Protein AF-A0A3N5BG30-F1 (afdb_monomer)

Foldseek 3Di:
DDFQPCVVVQLQLVVDPDVVVVVVLCVPQGVHPVVQFPQSVCCVVPVDGDDNQAGRNGDGVVPPPD

Solvent-accessible surface area (backbone atoms only — not comparable to full-atom values): 4012 Å² total; per-residue (Å²): 131,64,64,41,91,52,59,96,76,46,73,59,68,82,69,49,93,42,69,68,62,42,49,52,50,38,51,56,23,38,60,41,53,34,82,71,16,42,40,50,48,43,24,72,75,66,76,41,85,50,63,85,52,51,38,50,89,61,51,50,60,91,68,74,79,129

Radius of gyration: 11.41 Å; Cα contacts (8 Å, |Δi|>4): 70; chains: 1; bounding box: 28×28×26 Å

Structure (mmCIF, N/CA/C/O backbone):
data_AF-A0A3N5BG30-F1
#
_entry.id   AF-A0A3N5BG30-F1
#
loop_
_atom_site.group_PDB
_atom_site.id
_atom_site.type_symbol
_atom_site.label_atom_id
_atom_site.label_alt_id
_atom_site.label_comp_id
_atom_site.label_asym_id
_atom_site.label_entity_id
_atom_site.label_seq_id
_atom_site.pdbx_PDB_ins_code
_atom_site.Cartn_x
_atom_site.Cartn_y
_atom_site.Cartn_z
_atom_site.occupancy
_atom_site.B_iso_or_equiv
_atom_site.auth_seq_id
_atom_site.auth_comp_id
_atom_site.auth_asym_id
_atom_site.auth_atom_id
_atom_site.pdbx_PDB_model_num
ATOM 1 N N . MET A 1 1 ? -14.090 8.898 -11.889 1.00 51.28 1 MET A N 1
ATOM 2 C CA . MET A 1 1 ? -12.904 8.148 -11.417 1.00 51.28 1 MET A CA 1
ATOM 3 C C . MET A 1 1 ? -12.623 8.615 -10.009 1.00 51.28 1 MET A C 1
ATOM 5 O O . MET A 1 1 ? -12.461 9.812 -9.818 1.00 51.28 1 MET A O 1
ATOM 9 N N . ALA A 1 2 ? -12.694 7.723 -9.027 1.00 65.81 2 ALA A N 1
ATOM 10 C CA . ALA A 1 2 ? -12.503 8.105 -7.638 1.00 65.81 2 ALA A CA 1
ATOM 11 C C . ALA A 1 2 ? -11.007 8.001 -7.311 1.00 65.81 2 ALA A C 1
ATOM 13 O O . ALA A 1 2 ? -10.415 6.930 -7.407 1.00 65.81 2 ALA A O 1
ATOM 14 N N . THR A 1 3 ? -10.391 9.136 -6.999 1.00 76.62 3 THR A N 1
ATOM 15 C CA . THR A 1 3 ? -8.982 9.208 -6.606 1.00 76.62 3 THR A CA 1
ATOM 1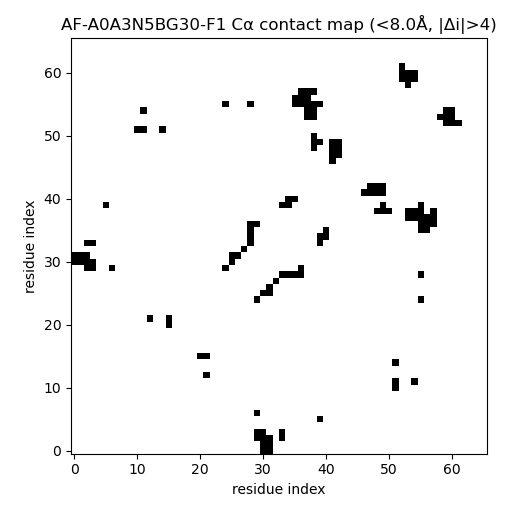6 C C . THR A 1 3 ? -8.899 9.044 -5.097 1.00 76.62 3 THR A C 1
ATOM 18 O O . THR A 1 3 ? -9.666 9.670 -4.369 1.00 76.62 3 THR A O 1
ATOM 21 N N . CYS A 1 4 ? -7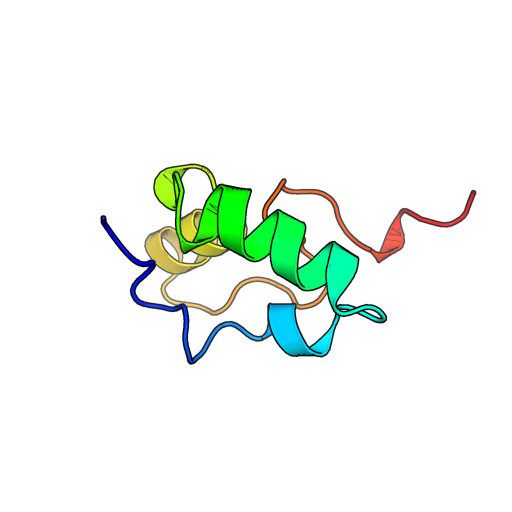.969 8.215 -4.619 1.00 85.38 4 CYS A N 1
ATOM 22 C CA . CYS A 1 4 ? -7.703 8.090 -3.187 1.00 85.38 4 CYS A CA 1
ATOM 23 C C . CYS A 1 4 ? -7.459 9.474 -2.552 1.00 85.38 4 CYS A C 1
ATOM 25 O O . CYS A 1 4 ? -6.575 10.205 -2.993 1.00 85.38 4 CYS A O 1
ATOM 27 N N . GLU A 1 5 ? -8.177 9.808 -1.479 1.00 85.81 5 GLU A N 1
ATOM 28 C CA . GLU A 1 5 ? -8.046 11.090 -0.758 1.00 85.81 5 GLU A CA 1
ATOM 29 C C . GLU A 1 5 ? -6.623 11.344 -0.225 1.00 85.81 5 GLU A C 1
ATOM 31 O O . GLU A 1 5 ? -6.186 12.480 -0.057 1.00 85.81 5 GLU A O 1
ATOM 36 N N . PHE A 1 6 ? -5.868 10.270 0.018 1.00 85.88 6 PHE A N 1
ATOM 37 C CA . PHE A 1 6 ? -4.497 10.345 0.511 1.00 85.88 6 PHE A CA 1
ATOM 38 C C . PHE A 1 6 ? -3.461 10.318 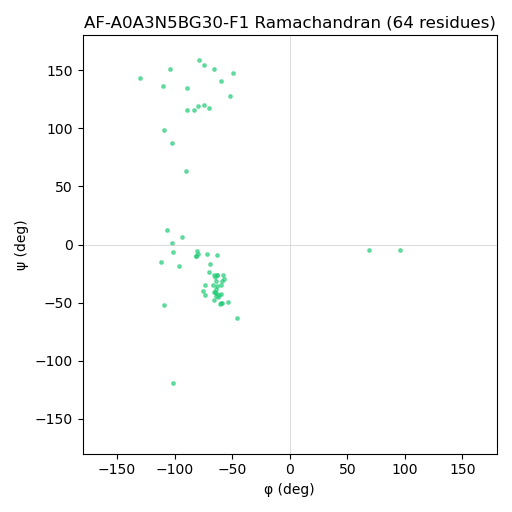-0.602 1.00 85.88 6 PHE A C 1
ATOM 40 O O . PHE A 1 6 ? -2.282 10.221 -0.274 1.00 85.88 6 PHE A O 1
ATOM 47 N N . TYR A 1 7 ? -3.869 10.369 -1.875 1.00 85.19 7 TYR A N 1
ATOM 48 C CA . TYR A 1 7 ? -2.981 10.264 -3.030 1.00 85.19 7 TYR A CA 1
ATOM 49 C C . TYR A 1 7 ? -1.745 11.148 -2.854 1.00 85.19 7 TYR A C 1
ATOM 51 O O . TYR A 1 7 ? -0.653 10.627 -2.669 1.00 85.19 7 TYR A O 1
ATOM 59 N N . GLU A 1 8 ? -1.910 12.463 -2.761 1.00 83.62 8 GLU A N 1
ATOM 60 C CA . GLU A 1 8 ? -0.788 13.411 -2.702 1.00 83.62 8 GLU A CA 1
ATOM 61 C C . GLU A 1 8 ? 0.103 13.252 -1.458 1.00 83.62 8 GLU A C 1
ATOM 63 O O . GLU A 1 8 ? 1.288 13.569 -1.492 1.00 83.62 8 GLU A O 1
ATOM 68 N N . LYS A 1 9 ? -0.449 12.725 -0.357 1.00 83.44 9 LYS A N 1
ATOM 69 C CA . LYS A 1 9 ? 0.235 12.594 0.942 1.00 83.44 9 LYS A CA 1
ATOM 70 C C . LYS A 1 9 ? 0.634 11.151 1.268 1.00 83.44 9 LYS A C 1
ATOM 72 O O . LYS A 1 9 ? 0.938 10.850 2.424 1.00 83.44 9 LYS A O 1
ATOM 77 N N . CYS A 1 10 ? 0.572 10.227 0.307 1.00 86.88 10 CYS A N 1
ATOM 78 C CA . CYS A 1 10 ? 0.866 8.820 0.561 1.00 86.88 10 CYS A CA 1
ATOM 79 C C . CYS A 1 10 ? 2.384 8.573 0.502 1.00 86.88 10 CYS A C 1
ATOM 81 O O . CYS A 1 10 ? 2.974 8.676 -0.574 1.00 86.88 10 CYS A O 1
ATOM 83 N N . PRO A 1 11 ? 3.039 8.167 1.608 1.00 85.44 11 PRO A N 1
ATOM 84 C CA . PRO A 1 11 ? 4.501 8.066 1.644 1.00 85.44 11 PRO A CA 1
ATOM 85 C C . PRO A 1 11 ? 5.063 6.892 0.825 1.00 85.44 11 PRO A C 1
ATOM 87 O O . PRO A 1 11 ? 6.272 6.802 0.628 1.00 85.44 11 PRO A O 1
ATOM 90 N N . ILE A 1 12 ? 4.203 6.004 0.310 1.00 84.56 12 ILE A N 1
ATOM 91 C CA . ILE A 1 12 ? 4.614 4.844 -0.493 1.00 84.56 12 ILE A CA 1
ATOM 92 C C . ILE A 1 12 ? 5.292 5.240 -1.805 1.00 84.56 12 ILE A C 1
ATOM 94 O O . ILE A 1 12 ? 6.131 4.501 -2.308 1.00 84.56 12 ILE A O 1
ATOM 98 N N . TYR A 1 13 ? 4.983 6.422 -2.345 1.00 82.94 13 TYR A N 1
ATOM 99 C CA . TYR A 1 13 ? 5.586 6.878 -3.596 1.00 82.94 13 TYR A CA 1
ATOM 100 C C . TYR A 1 13 ? 7.085 7.110 -3.498 1.00 82.94 13 TYR A C 1
ATOM 102 O O . TYR A 1 13 ? 7.780 6.912 -4.489 1.00 82.94 13 TYR A O 1
ATOM 110 N N . ASN A 1 14 ? 7.577 7.441 -2.305 1.00 83.06 14 ASN A N 1
ATOM 111 C CA . ASN A 1 14 ? 8.998 7.656 -2.055 1.00 83.06 14 ASN A CA 1
ATOM 112 C C . ASN A 1 14 ? 9.769 6.334 -1.887 1.00 83.06 14 ASN A C 1
ATOM 114 O O . ASN A 1 14 ? 10.990 6.351 -1.792 1.00 83.06 14 ASN A O 1
ATOM 118 N N . ARG A 1 15 ? 9.074 5.187 -1.824 1.00 82.56 15 ARG A N 1
ATOM 119 C CA . ARG A 1 15 ? 9.683 3.856 -1.644 1.00 82.56 15 ARG A CA 1
ATOM 120 C C . ARG A 1 15 ? 9.907 3.113 -2.956 1.00 82.56 15 ARG A C 1
ATOM 122 O O . ARG A 1 15 ? 10.690 2.165 -2.996 1.00 82.56 15 ARG A O 1
ATOM 129 N N . PHE A 1 16 ? 9.229 3.509 -4.029 1.00 83.31 16 PHE A N 1
ATOM 130 C CA . PHE A 1 16 ? 9.406 2.859 -5.321 1.00 83.31 16 PHE A CA 1
ATOM 131 C C . PHE A 1 16 ? 10.737 3.274 -5.948 1.00 83.31 16 PHE A C 1
ATOM 133 O O . PHE A 1 16 ? 10.955 4.445 -6.237 1.00 83.31 16 PHE A O 1
ATOM 140 N N . LYS A 1 17 ? 11.609 2.291 -6.201 1.00 83.19 17 LYS A N 1
ATOM 141 C CA . LYS A 1 17 ? 12.895 2.501 -6.888 1.00 83.19 17 LYS A CA 1
ATOM 142 C C . LYS A 1 17 ? 12.735 2.824 -8.375 1.00 83.19 17 LYS A C 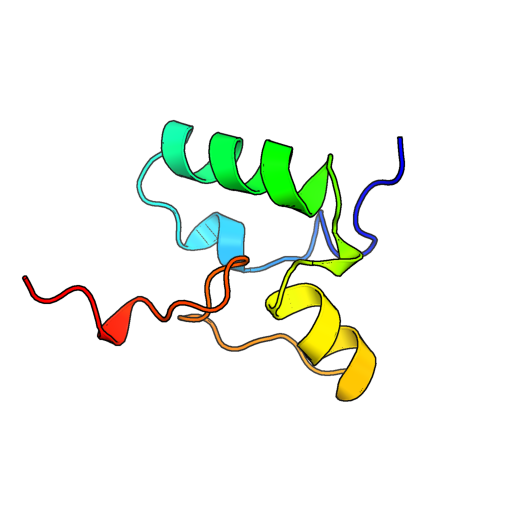1
ATOM 144 O O . LYS A 1 17 ? 13.636 3.395 -8.974 1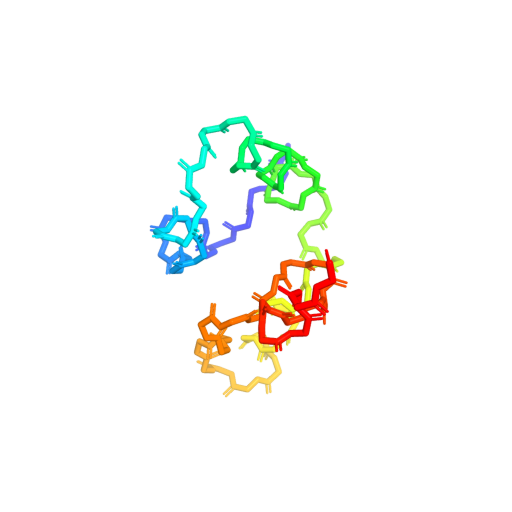.00 83.19 17 LYS A O 1
ATOM 149 N N . THR A 1 18 ? 11.614 2.426 -8.976 1.00 87.00 18 THR A N 1
ATOM 150 C CA . THR A 1 18 ? 11.333 2.642 -10.397 1.00 87.00 18 THR A CA 1
ATOM 151 C C . THR A 1 18 ? 9.957 3.261 -10.591 1.00 87.00 18 THR A C 1
ATOM 153 O O . THR A 1 18 ? 8.985 2.910 -9.912 1.00 87.00 18 THR A O 1
ATOM 156 N N . GLU A 1 19 ? 9.856 4.157 -11.573 1.00 87.81 19 GLU A N 1
ATOM 157 C CA . GLU A 1 19 ? 8.583 4.777 -11.945 1.00 87.81 19 GLU A CA 1
ATOM 158 C C . GLU A 1 19 ? 7.583 3.757 -12.490 1.00 87.81 19 GLU A C 1
ATOM 160 O O . GLU A 1 19 ? 6.383 3.880 -12.259 1.00 87.81 19 GLU A O 1
ATOM 165 N N . MET A 1 20 ? 8.065 2.702 -13.153 1.00 88.88 20 MET A N 1
ATOM 166 C CA . MET A 1 20 ? 7.213 1.627 -13.656 1.00 88.88 20 MET A CA 1
ATOM 167 C C . MET A 1 20 ? 6.439 0.951 -12.520 1.00 88.88 20 MET A C 1
ATOM 169 O O . MET A 1 20 ? 5.214 0.847 -12.590 1.00 88.88 20 MET A O 1
ATOM 173 N N . LEU A 1 21 ? 7.130 0.550 -11.446 1.00 85.75 21 LEU A N 1
ATOM 174 C CA . LEU A 1 21 ? 6.489 -0.096 -10.302 1.00 85.75 21 LEU A CA 1
ATOM 175 C C . LEU A 1 21 ? 5.519 0.866 -9.608 1.00 85.75 21 LEU A C 1
ATOM 177 O O . LEU A 1 21 ? 4.376 0.498 -9.337 1.00 85.75 21 LEU A O 1
ATOM 181 N N . LYS A 1 22 ? 5.935 2.123 -9.410 1.00 88.00 22 LYS A N 1
ATOM 182 C CA . LYS A 1 22 ? 5.075 3.189 -8.878 1.00 88.00 22 LYS A CA 1
ATOM 183 C C . LYS A 1 22 ? 3.778 3.327 -9.682 1.00 88.00 22 LYS A C 1
ATOM 185 O O . LYS A 1 22 ? 2.695 3.327 -9.101 1.00 88.00 22 LYS A O 1
ATOM 190 N N . ASN A 1 23 ? 3.877 3.396 -11.007 1.00 89.62 23 ASN A N 1
ATOM 191 C CA . ASN A 1 23 ? 2.737 3.583 -11.900 1.00 89.62 23 ASN A CA 1
ATOM 192 C C . ASN A 1 23 ? 1.781 2.383 -11.902 1.00 89.62 23 ASN A C 1
ATOM 194 O O . ASN A 1 23 ? 0.570 2.587 -11.982 1.00 89.62 23 ASN A O 1
ATOM 198 N N . ILE A 1 24 ? 2.291 1.153 -11.766 1.00 89.81 24 ILE A N 1
ATOM 199 C CA . ILE A 1 24 ? 1.456 -0.051 -11.627 1.00 89.81 24 ILE A CA 1
ATOM 200 C C . ILE A 1 24 ? 0.584 0.058 -10.371 1.00 89.81 24 ILE A C 1
ATOM 202 O O . ILE A 1 24 ? -0.638 -0.057 -10.461 1.00 89.81 24 ILE A O 1
ATOM 206 N N . TYR A 1 25 ? 1.183 0.365 -9.216 1.00 89.00 25 TYR A N 1
ATOM 207 C CA . TYR A 1 25 ? 0.433 0.514 -7.966 1.00 89.00 25 TYR A CA 1
ATOM 208 C C . TYR A 1 25 ? -0.541 1.696 -7.997 1.00 89.00 25 TYR A C 1
ATOM 210 O O . TYR A 1 25 ? -1.673 1.562 -7.528 1.00 89.00 25 TYR A O 1
ATOM 218 N N . ILE A 1 26 ? -0.136 2.835 -8.572 1.00 88.44 26 ILE A N 1
ATOM 219 C CA . ILE A 1 26 ? -1.020 3.997 -8.735 1.00 88.44 26 ILE A CA 1
ATOM 220 C C . ILE A 1 26 ? -2.243 3.618 -9.567 1.00 88.44 26 ILE A C 1
ATOM 222 O O . ILE A 1 26 ? -3.366 3.852 -9.131 1.00 88.44 26 ILE A O 1
ATOM 226 N N . ARG A 1 27 ? -2.050 2.995 -10.733 1.00 90.56 27 ARG A N 1
ATOM 227 C CA . ARG A 1 27 ? -3.167 2.609 -11.604 1.00 90.56 27 ARG A CA 1
ATOM 228 C C . ARG A 1 27 ? -4.072 1.570 -10.955 1.00 90.56 27 ARG A C 1
ATOM 230 O O . ARG A 1 27 ? -5.286 1.684 -11.062 1.00 90.56 27 ARG A O 1
ATOM 237 N N . GLN A 1 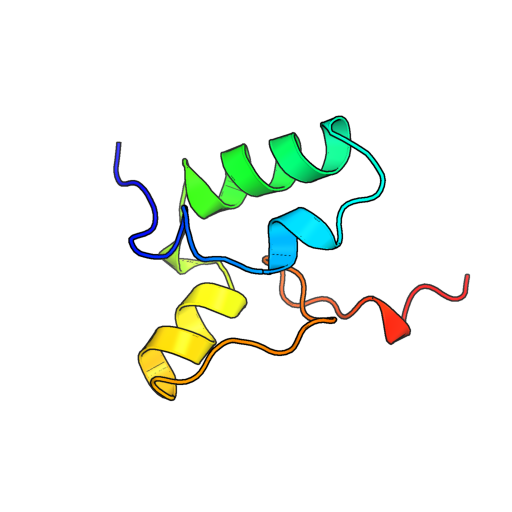28 ? -3.496 0.580 -10.278 1.00 90.19 28 GLN A N 1
ATOM 238 C CA . GLN A 1 28 ? -4.256 -0.530 -9.707 1.00 90.19 28 GLN A CA 1
ATOM 239 C C . GLN A 1 28 ? -5.061 -0.120 -8.468 1.00 90.19 28 GLN A C 1
ATOM 241 O O . GLN A 1 28 ? -6.224 -0.498 -8.336 1.00 90.19 28 GLN A O 1
ATOM 246 N N . TYR A 1 29 ? -4.457 0.665 -7.574 1.00 91.44 29 TYR A N 1
ATOM 247 C CA . TYR A 1 29 ? -5.056 1.007 -6.285 1.00 91.44 29 TYR A CA 1
ATOM 248 C C . TYR A 1 29 ? -5.497 2.463 -6.225 1.00 91.44 29 TYR A C 1
ATOM 250 O O . TYR A 1 29 ? -6.634 2.744 -5.886 1.00 91.44 29 TYR A O 1
ATOM 258 N N . CYS A 1 30 ? -4.627 3.417 -6.542 1.00 88.50 30 CYS A N 1
ATOM 259 C CA . CYS A 1 30 ? -4.910 4.828 -6.277 1.00 88.50 30 CYS A CA 1
ATOM 260 C C . CYS A 1 30 ? -5.912 5.463 -7.250 1.00 88.50 30 CYS A C 1
ATOM 262 O O . CYS A 1 30 ? -6.740 6.265 -6.820 1.00 88.50 30 CYS A O 1
ATOM 264 N N . SER A 1 31 ? -5.811 5.116 -8.533 1.00 86.12 31 SER A N 1
ATOM 265 C CA . SER A 1 31 ? -6.723 5.525 -9.611 1.00 86.12 31 SER A CA 1
ATOM 266 C C . SER A 1 31 ? -7.719 4.423 -9.995 1.00 86.12 31 SER A C 1
ATOM 268 O O . SER A 1 31 ? -8.592 4.658 -10.829 1.00 86.12 31 SER A O 1
ATOM 270 N N . GLY A 1 32 ? -7.557 3.230 -9.418 1.00 87.38 32 GLY A N 1
ATOM 271 C CA . GLY A 1 32 ? -8.453 2.089 -9.554 1.00 87.38 32 GLY A CA 1
ATOM 272 C C . GLY A 1 32 ? -9.342 1.951 -8.322 1.00 87.38 32 GLY A C 1
ATOM 273 O O . GLY A 1 32 ? -10.105 2.853 -7.986 1.00 87.38 32 GLY A O 1
ATOM 274 N N . ASP A 1 33 ? -9.230 0.815 -7.637 1.00 90.69 33 ASP A N 1
ATOM 275 C CA . ASP A 1 33 ? -10.022 0.517 -6.443 1.00 90.69 33 ASP A CA 1
ATOM 276 C C . ASP A 1 33 ? -9.186 0.726 -5.171 1.00 90.69 33 ASP A C 1
ATOM 278 O O . ASP A 1 33 ? -8.543 -0.190 -4.645 1.00 90.69 33 ASP A O 1
ATOM 282 N N . PHE A 1 34 ? -9.182 1.961 -4.663 1.00 90.31 34 PHE A N 1
ATOM 283 C CA . PHE A 1 34 ? -8.402 2.311 -3.472 1.00 90.31 34 PHE A CA 1
ATOM 284 C C . PHE A 1 34 ? -8.959 1.677 -2.199 1.00 90.31 34 PHE A C 1
ATOM 286 O O . PHE A 1 34 ? -8.227 1.570 -1.215 1.00 90.31 34 PHE A O 1
ATOM 293 N N . THR A 1 35 ? -10.208 1.201 -2.201 1.00 90.50 35 THR A N 1
ATOM 294 C CA . THR A 1 35 ? -10.793 0.516 -1.039 1.00 90.50 35 THR A CA 1
ATOM 295 C C . THR A 1 35 ? -10.077 -0.804 -0.751 1.00 90.50 35 THR A C 1
ATOM 297 O O . THR A 1 35 ? -9.963 -1.216 0.404 1.00 90.50 35 THR A O 1
ATOM 300 N N . LYS A 1 36 ? -9.478 -1.420 -1.780 1.00 91.81 36 LYS A N 1
ATOM 301 C CA . LYS A 1 36 ? -8.649 -2.629 -1.667 1.00 91.81 36 LYS A CA 1
ATOM 302 C C . LYS A 1 36 ? -7.212 -2.355 -1.222 1.00 91.81 36 LYS A C 1
ATOM 304 O O . LYS A 1 36 ? -6.496 -3.295 -0.889 1.00 91.81 36 LYS A O 1
ATOM 309 N N . CYS A 1 37 ? -6.782 -1.094 -1.183 1.00 93.25 37 CYS A N 1
ATOM 310 C CA . CYS A 1 37 ? -5.445 -0.733 -0.725 1.00 93.25 37 CYS A CA 1
ATOM 311 C C . CYS A 1 37 ? -5.326 -0.952 0.788 1.00 93.25 37 CYS A C 1
ATOM 313 O O . CYS A 1 37 ? -5.973 -0.262 1.579 1.00 93.25 37 CYS A O 1
ATOM 315 N N . GLN A 1 38 ? -4.441 -1.852 1.214 1.00 93.19 38 GLN A N 1
ATOM 316 C CA . GLN A 1 38 ? -4.225 -2.129 2.640 1.00 93.19 38 GLN A CA 1
ATOM 317 C C . GLN A 1 38 ? -3.769 -0.883 3.406 1.00 93.19 38 GLN A C 1
ATOM 319 O O . GLN A 1 38 ? -4.203 -0.629 4.530 1.00 93.19 38 GLN A O 1
ATOM 324 N N . ARG A 1 39 ? -2.972 -0.025 2.761 1.00 92.69 39 ARG A N 1
ATOM 325 C CA . ARG A 1 39 ? -2.550 1.253 3.346 1.00 92.69 39 ARG A CA 1
ATOM 326 C C . ARG A 1 39 ? -3.731 2.202 3.585 1.00 92.69 39 ARG A C 1
ATOM 328 O O . ARG A 1 39 ? -3.750 2.895 4.600 1.00 92.69 39 ARG A O 1
ATOM 335 N N . TYR A 1 40 ? -4.701 2.229 2.667 1.00 92.50 40 TYR A N 1
ATOM 336 C CA . TYR A 1 40 ? -5.925 3.023 2.806 1.00 92.50 40 TYR A CA 1
ATOM 337 C C . TYR A 1 40 ? -6.782 2.501 3.960 1.00 92.50 40 TYR A C 1
ATOM 339 O O . TYR A 1 40 ? -7.171 3.270 4.836 1.00 92.50 40 TYR A O 1
ATOM 347 N N . GLN A 1 41 ? -6.994 1.184 4.015 1.00 92.75 41 GLN A N 1
ATOM 348 C CA . GLN A 1 41 ? -7.781 0.543 5.069 1.00 92.75 41 GLN A CA 1
ATOM 349 C C . GLN A 1 41 ? -7.194 0.786 6.463 1.00 92.75 41 GLN A C 1
ATOM 351 O O . GLN A 1 41 ? -7.939 1.086 7.391 1.00 92.75 41 GLN A O 1
ATOM 356 N N . ILE A 1 42 ? -5.869 0.704 6.626 1.00 91.88 42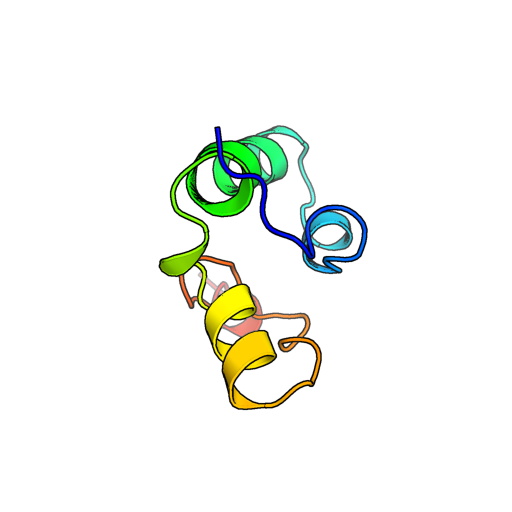 ILE A N 1
ATOM 357 C CA . ILE A 1 42 ? -5.215 1.004 7.909 1.00 91.88 42 ILE A CA 1
ATOM 358 C C . ILE A 1 42 ? -5.447 2.457 8.304 1.00 91.88 42 ILE A C 1
ATOM 360 O O . ILE A 1 42 ? -5.789 2.727 9.455 1.00 91.88 42 ILE A O 1
ATOM 364 N N . ARG A 1 43 ? -5.289 3.392 7.365 1.00 91.50 43 ARG A N 1
ATOM 365 C CA . ARG A 1 43 ? -5.462 4.814 7.661 1.00 91.50 43 ARG A CA 1
ATOM 366 C C . ARG A 1 43 ? -6.903 5.152 8.027 1.00 91.50 43 ARG A C 1
ATOM 368 O O . ARG A 1 43 ? -7.108 5.869 8.996 1.00 91.50 43 ARG A O 1
ATOM 375 N N . GLN A 1 44 ? -7.876 4.567 7.334 1.00 91.19 44 GLN A N 1
ATOM 376 C CA . GLN A 1 44 ? -9.296 4.671 7.679 1.00 91.19 44 GLN A CA 1
ATOM 377 C C . GLN A 1 44 ? -9.610 4.086 9.063 1.00 91.19 44 GLN A C 1
ATOM 379 O O . GLN A 1 44 ? -10.328 4.697 9.844 1.00 91.19 44 GLN A O 1
ATOM 384 N N . LYS A 1 45 ? -9.048 2.917 9.396 1.00 91.50 45 LYS A N 1
ATOM 385 C CA . LYS A 1 45 ? -9.315 2.239 10.677 1.00 91.50 45 LYS A CA 1
ATOM 386 C C . LYS A 1 45 ? -8.634 2.901 11.874 1.00 91.50 45 LYS A C 1
ATOM 388 O O . LYS A 1 45 ? -9.160 2.848 12.977 1.00 91.50 45 LYS A O 1
ATOM 393 N N . THR A 1 46 ? -7.440 3.457 11.681 1.00 91.31 46 THR A N 1
ATOM 394 C CA . THR A 1 46 ? -6.577 3.914 12.786 1.00 91.31 46 THR A CA 1
ATOM 395 C C . THR A 1 46 ? -6.409 5.429 12.854 1.00 91.31 46 THR A C 1
ATOM 397 O O . THR A 1 46 ? -5.874 5.932 13.839 1.00 91.31 46 THR A O 1
ATOM 400 N N . GLY A 1 47 ? -6.775 6.158 11.794 1.00 89.00 47 GLY A N 1
ATOM 401 C CA . GLY A 1 47 ? -6.455 7.578 11.607 1.00 89.00 47 GLY A CA 1
ATOM 402 C C . GLY A 1 47 ? -4.965 7.863 11.360 1.00 89.00 47 GLY A C 1
ATOM 403 O O . GLY A 1 47 ? -4.590 9.004 11.089 1.00 89.00 47 GLY A O 1
ATOM 404 N N . LYS A 1 48 ? -4.097 6.846 11.434 1.00 87.62 48 LYS A N 1
ATOM 405 C CA . LYS A 1 48 ? -2.637 6.976 11.362 1.00 87.62 48 LYS A CA 1
ATOM 406 C C . LYS A 1 48 ? -2.107 6.545 9.990 1.00 87.62 48 LYS A C 1
ATOM 408 O O . LYS A 1 48 ? -2.716 5.706 9.323 1.00 87.62 48 LYS A O 1
ATOM 413 N N . PRO A 1 49 ? -0.975 7.104 9.526 1.00 85.62 49 PRO 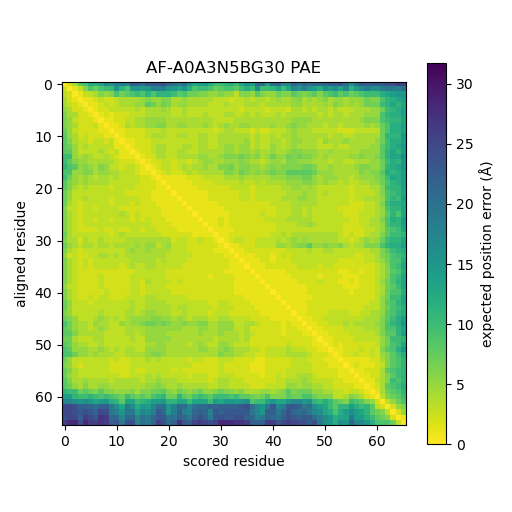A N 1
ATOM 414 C CA . PRO A 1 49 ? -0.336 6.636 8.303 1.00 85.62 49 PRO A CA 1
ATOM 415 C C . PRO A 1 49 ? 0.062 5.157 8.422 1.00 85.62 49 PRO A C 1
ATOM 417 O O . PRO A 1 49 ? 0.525 4.707 9.468 1.00 85.62 49 PRO A O 1
ATOM 420 N N . ALA A 1 50 ? -0.113 4.407 7.332 1.00 88.94 50 ALA A N 1
ATOM 421 C CA . ALA A 1 50 ? 0.315 3.015 7.262 1.00 88.94 50 ALA A CA 1
ATOM 422 C C . ALA A 1 50 ? 1.852 2.893 7.340 1.00 88.94 50 ALA A C 1
ATOM 424 O O . ALA A 1 50 ? 2.537 3.801 6.848 1.00 88.94 50 ALA A O 1
ATOM 425 N N . PRO A 1 51 ? 2.380 1.769 7.870 1.00 88.44 51 PRO A N 1
ATOM 426 C CA . PRO A 1 51 ? 3.817 1.514 7.963 1.00 88.44 51 PRO A CA 1
ATOM 427 C C . PRO A 1 51 ? 4.550 1.758 6.643 1.00 88.44 51 PRO A C 1
ATOM 429 O O . PRO A 1 51 ? 3.991 1.554 5.561 1.00 88.44 51 PRO A O 1
ATOM 432 N N . GLU A 1 52 ? 5.803 2.197 6.719 1.00 84.88 52 GLU A N 1
ATOM 433 C CA . GLU A 1 52 ? 6.592 2.552 5.537 1.00 84.88 52 GLU A CA 1
ATOM 434 C C . GLU A 1 52 ? 6.854 1.363 4.605 1.00 84.88 52 GLU A C 1
ATOM 436 O O . GLU A 1 52 ? 6.799 1.523 3.387 1.00 84.88 52 GLU A O 1
ATOM 441 N N . ASP A 1 53 ? 7.042 0.171 5.171 1.00 85.75 53 ASP A N 1
ATOM 442 C CA . ASP A 1 53 ? 7.333 -1.053 4.423 1.00 85.75 53 ASP A CA 1
ATOM 443 C C . ASP A 1 53 ? 6.094 -1.728 3.837 1.00 85.75 53 ASP A C 1
ATOM 445 O O . ASP A 1 53 ? 6.231 -2.667 3.055 1.00 85.75 53 ASP A O 1
ATOM 449 N N . LEU A 1 54 ? 4.889 -1.289 4.217 1.00 89.25 54 LEU A N 1
ATOM 450 C CA . LEU A 1 54 ? 3.646 -1.906 3.769 1.00 89.25 54 LEU A CA 1
ATOM 451 C C . LEU A 1 54 ? 3.284 -1.442 2.357 1.00 89.25 54 LEU A C 1
ATOM 453 O O . LEU A 1 54 ? 2.999 -0.265 2.124 1.00 89.25 54 LEU A O 1
ATOM 457 N N . LEU A 1 55 ? 3.208 -2.378 1.424 1.00 90.50 55 LEU A N 1
ATOM 458 C CA . LEU A 1 55 ? 2.754 -2.145 0.062 1.00 90.50 55 LEU A CA 1
ATOM 459 C C . LEU A 1 55 ? 1.218 -2.060 -0.013 1.00 90.50 55 LEU A C 1
ATOM 461 O O . LEU A 1 55 ? 0.514 -2.557 0.870 1.00 90.50 55 LEU A O 1
ATOM 465 N N . PRO A 1 56 ? 0.657 -1.441 -1.069 1.00 90.56 56 PRO A N 1
ATOM 466 C CA . PRO A 1 56 ? -0.791 -1.362 -1.267 1.00 90.56 56 PRO A CA 1
ATOM 467 C C . PRO A 1 56 ? -1.499 -2.723 -1.319 1.00 90.56 56 PRO A C 1
ATOM 469 O O . PRO A 1 56 ? -2.651 -2.801 -0.896 1.00 90.56 56 PRO A O 1
ATOM 472 N N . ASP A 1 57 ? -0.814 -3.781 -1.775 1.00 90.44 57 ASP A N 1
ATOM 473 C CA . ASP A 1 57 ? -1.351 -5.149 -1.833 1.00 90.44 57 ASP A CA 1
ATOM 474 C C . ASP A 1 57 ? -1.298 -5.895 -0.487 1.00 90.44 57 ASP A C 1
ATOM 476 O O . ASP A 1 57 ? -1.832 -6.993 -0.371 1.00 90.44 57 ASP A O 1
ATOM 480 N N . GLY A 1 58 ? -0.682 -5.304 0.542 1.00 88.88 58 GLY A N 1
ATOM 481 C CA . GLY A 1 58 ? -0.536 -5.906 1.868 1.00 88.88 58 GLY A CA 1
ATOM 482 C C . GLY A 1 58 ? 0.791 -6.618 2.115 1.00 88.88 58 GLY A C 1
ATOM 483 O O . GLY A 1 58 ? 1.039 -7.041 3.243 1.00 88.88 58 GLY A O 1
ATOM 484 N N . LYS A 1 59 ? 1.670 -6.732 1.113 1.00 87.88 59 LYS A N 1
ATOM 485 C CA . LYS A 1 59 ? 3.023 -7.271 1.319 1.00 87.88 59 LYS A CA 1
ATOM 486 C C . LYS A 1 59 ? 3.915 -6.262 2.028 1.00 87.88 59 LYS A C 1
ATOM 488 O O . LYS A 1 59 ? 3.716 -5.057 1.912 1.00 87.88 59 LYS A O 1
ATOM 493 N N . THR A 1 60 ? 4.933 -6.750 2.729 1.00 83.75 60 THR A N 1
ATOM 494 C CA . THR A 1 60 ? 5.958 -5.907 3.355 1.00 83.75 60 THR A CA 1
ATOM 495 C C . THR A 1 60 ? 7.296 -6.053 2.639 1.00 83.75 60 THR A C 1
ATOM 497 O O . THR A 1 60 ? 7.714 -7.165 2.311 1.00 83.75 60 THR A O 1
ATOM 500 N N . LEU A 1 61 ? 7.987 -4.934 2.406 1.00 72.44 61 LEU A N 1
ATOM 501 C CA . LEU A 1 61 ? 9.296 -4.912 1.736 1.00 72.44 61 LEU A CA 1
ATOM 502 C C . LEU A 1 61 ? 10.356 -5.749 2.471 1.00 72.44 61 LEU A C 1
ATOM 504 O O . LEU A 1 61 ? 11.190 -6.384 1.833 1.00 72.44 61 LEU A O 1
ATOM 508 N N . SER A 1 62 ? 10.261 -5.844 3.797 1.00 62.56 62 SER A N 1
ATOM 509 C CA . SER A 1 62 ? 11.144 -6.632 4.666 1.00 62.56 62 SER A CA 1
ATOM 510 C C . SER A 1 62 ? 11.124 -8.150 4.426 1.00 62.56 62 SER A C 1
ATOM 512 O O . SER A 1 62 ? 11.971 -8.851 4.971 1.00 62.56 62 SER A O 1
ATOM 514 N N . LYS A 1 63 ? 10.205 -8.677 3.603 1.00 51.97 63 LYS A N 1
ATOM 515 C CA . LYS A 1 63 ? 10.174 -10.100 3.213 1.00 51.97 63 LYS A CA 1
ATOM 516 C C . LYS A 1 63 ? 10.726 -10.402 1.815 1.00 51.97 63 LYS A C 1
ATOM 518 O O . LYS A 1 63 ? 10.751 -11.567 1.436 1.00 51.97 63 LYS A O 1
ATOM 523 N N . PHE A 1 64 ? 11.204 -9.409 1.064 1.00 49.16 64 PHE A N 1
ATOM 524 C CA . PHE A 1 64 ? 11.889 -9.636 -0.216 1.00 49.16 64 PHE A CA 1
ATOM 525 C C . PHE A 1 64 ? 13.403 -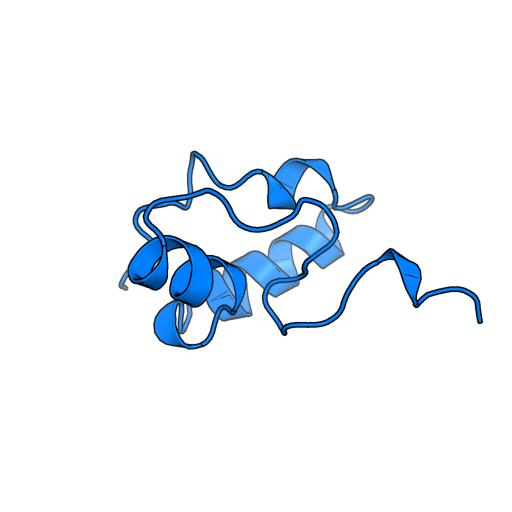9.811 -0.007 1.00 49.16 64 PHE A C 1
ATOM 527 O O . PHE A 1 64 ? 14.210 -9.006 -0.461 1.00 49.16 64 PHE A O 1
ATOM 534 N N . HIS A 1 65 ? 13.777 -10.866 0.718 1.00 45.28 65 HIS A N 1
ATOM 535 C CA . HIS A 1 65 ? 15.096 -11.490 0.620 1.00 45.28 65 HIS A CA 1
ATOM 536 C C . HIS A 1 65 ? 14.861 -12.839 -0.067 1.00 45.28 65 HIS A C 1
ATOM 538 O O . HIS A 1 65 ? 14.374 -13.777 0.562 1.00 45.28 65 HIS A O 1
ATOM 544 N N . GLY A 1 66 ? 15.108 -12.895 -1.372 1.00 38.91 66 GLY A N 1
ATOM 545 C CA . GLY A 1 66 ? 14.941 -14.083 -2.203 1.00 38.91 66 GLY A CA 1
ATOM 546 C C . GLY A 1 66 ? 15.579 -13.846 -3.551 1.00 38.91 66 GLY A C 1
ATOM 547 O O . GLY A 1 66 ? 14.971 -13.077 -4.325 1.00 38.91 66 GLY A O 1
#

Mean predicted aligned error: 5.12 Å

pLDDT: mean 83.94, std 11.9, range [38.91, 93.25]

Organism: NCBI:txid1894989

Sequence (66 aa):
MATCEFYEKCPIYNRFKTEMLKNIYIRQYCSGDFTKCQRYQIRQKTGKPAPEDLLPDGKTLSKFHG

Secondary structure (DSSP, 8-state):
----TTSTT-GGGGT-SSHHHHHHHIIIIITT-GGG-HHHHHHHHHSSPPPTTB-TTS-BGGG---